Protein AF-A0A0L6UBN4-F1 (afdb_monomer)

Secondary structure (DSSP, 8-state):
-HHHHHHHHHHHHHHHHHHHHHHHHHHHHHHHHHHHHHHHHHHHHHH----S-HHHHHHHHHHHHHHH---HHHHHHHHHHHS-HHHHHHHHTT-

pLDDT: mean 89.57, std 9.19, range [53.97, 97.25]

Mean predicted aligned error: 8.68 Å

Nearest PDB structures (foldseek):
  7lga-assembly2_D  TM=9.626E-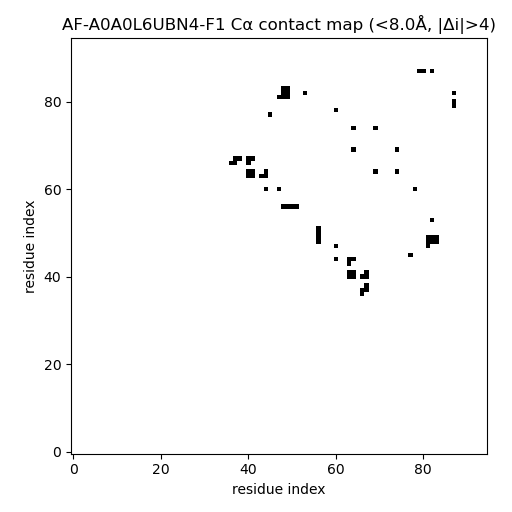01  e=5.496E-03  Homo sapiens
  6bht-assembly2_L  TM=7.874E-01  e=7.806E-01  Human immunodeficiency virus type 1 (NEW YORK-5 ISOLATE)
  2y3g-assembly2_B  TM=2.986E-01  e=2.268E+00  Cupriavidus metallidurans CH34

Structure (mmCIF, N/CA/C/O backbone):
data_AF-A0A0L6UBN4-F1
#
_entry.id   AF-A0A0L6UBN4-F1
#
loop_
_atom_site.group_PDB
_atom_site.id
_atom_site.type_symbol
_atom_site.label_atom_id
_atom_site.label_alt_id
_atom_site.label_comp_id
_atom_site.label_asym_id
_atom_site.label_entity_id
_atom_site.label_seq_id
_atom_site.pdbx_PDB_ins_code
_atom_site.Cartn_x
_atom_site.Cartn_y
_atom_site.Cartn_z
_atom_site.occupancy
_atom_site.B_iso_or_equiv
_atom_site.auth_seq_id
_atom_site.auth_comp_id
_atom_site.auth_asym_id
_atom_site.auth_atom_id
_atom_site.pdbx_PDB_model_num
ATOM 1 N N . MET A 1 1 ? 25.815 8.995 -51.233 1.00 70.81 1 MET A N 1
ATOM 2 C CA . MET A 1 1 ? 24.457 8.944 -50.640 1.00 70.81 1 MET A CA 1
ATOM 3 C C . MET A 1 1 ? 24.272 7.835 -49.598 1.00 70.81 1 MET A C 1
ATOM 5 O O . MET A 1 1 ? 23.879 8.168 -48.491 1.00 70.81 1 MET A O 1
ATOM 9 N N . MET A 1 2 ? 24.606 6.559 -49.861 1.00 80.62 2 MET A N 1
ATOM 10 C CA . MET A 1 2 ? 24.325 5.450 -48.915 1.00 80.62 2 MET A CA 1
ATOM 11 C C . MET A 1 2 ? 24.884 5.605 -47.483 1.00 80.62 2 MET A C 1
ATOM 13 O O . MET A 1 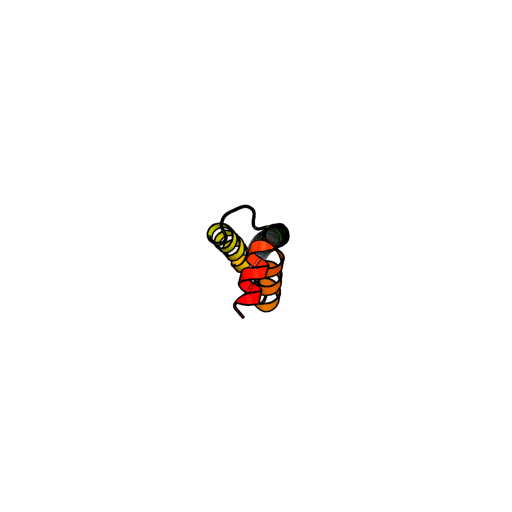2 ? 24.202 5.251 -46.526 1.00 80.62 2 MET A O 1
ATOM 17 N N . ARG A 1 3 ? 26.081 6.185 -47.299 1.00 81.25 3 ARG A N 1
ATOM 18 C CA . ARG A 1 3 ? 26.666 6.392 -45.953 1.00 81.25 3 ARG A CA 1
ATOM 19 C C . ARG A 1 3 ? 25.866 7.361 -45.070 1.00 81.25 3 ARG A C 1
ATOM 21 O O . ARG A 1 3 ? 25.889 7.222 -43.853 1.00 81.25 3 ARG A O 1
ATOM 28 N N . MET A 1 4 ? 25.164 8.326 -45.666 1.00 90.50 4 MET A N 1
ATOM 29 C CA . MET A 1 4 ? 24.376 9.318 -44.927 1.00 90.50 4 MET A CA 1
ATOM 30 C C . MET A 1 4 ? 23.110 8.680 -44.336 1.00 90.50 4 MET A C 1
ATOM 32 O O . MET A 1 4 ? 22.866 8.805 -43.141 1.00 90.50 4 MET A O 1
ATOM 36 N N . LEU A 1 5 ? 22.394 7.889 -45.143 1.00 87.62 5 LEU A N 1
ATOM 37 C CA . LEU A 1 5 ? 21.193 7.154 -44.724 1.00 87.62 5 LEU A CA 1
ATOM 38 C C . LEU A 1 5 ? 21.492 6.107 -43.640 1.00 87.62 5 LEU A C 1
ATOM 40 O O . LEU A 1 5 ? 20.698 5.909 -42.726 1.00 87.62 5 LEU A O 1
ATOM 44 N N . ALA A 1 6 ? 22.648 5.437 -43.715 1.00 89.44 6 ALA A N 1
ATOM 45 C CA . ALA A 1 6 ? 23.066 4.483 -42.687 1.00 89.44 6 ALA A CA 1
ATOM 46 C C . ALA A 1 6 ? 23.314 5.167 -41.330 1.00 89.44 6 ALA A C 1
ATOM 48 O O . ALA A 1 6 ? 22.898 4.652 -40.294 1.00 89.44 6 ALA A O 1
ATOM 49 N N . LYS A 1 7 ? 23.941 6.352 -41.337 1.00 88.81 7 LYS A N 1
ATOM 50 C CA . LYS A 1 7 ? 24.191 7.142 -40.125 1.00 88.81 7 LYS A CA 1
ATOM 51 C C . LYS A 1 7 ? 22.891 7.655 -39.501 1.00 88.81 7 LYS A C 1
ATOM 53 O O . LYS A 1 7 ? 22.736 7.583 -38.288 1.00 88.81 7 LYS A O 1
ATOM 58 N N . GLU A 1 8 ? 21.956 8.116 -40.325 1.00 92.25 8 GLU A N 1
ATOM 59 C CA . GLU A 1 8 ? 20.632 8.565 -39.883 1.00 92.25 8 GLU A CA 1
ATOM 60 C C . GLU A 1 8 ? 19.826 7.427 -39.238 1.00 92.25 8 GLU A C 1
ATOM 62 O O . GLU A 1 8 ? 19.295 7.581 -38.139 1.00 92.25 8 GLU A O 1
ATOM 67 N N . ARG A 1 9 ? 19.804 6.240 -39.862 1.00 91.50 9 ARG A N 1
ATOM 68 C CA . ARG A 1 9 ? 19.141 5.053 -39.295 1.00 91.50 9 ARG A CA 1
ATOM 69 C C . ARG A 1 9 ? 19.774 4.605 -37.978 1.00 91.50 9 ARG A C 1
ATOM 71 O O . ARG A 1 9 ? 19.045 4.278 -37.048 1.00 91.50 9 ARG A O 1
AT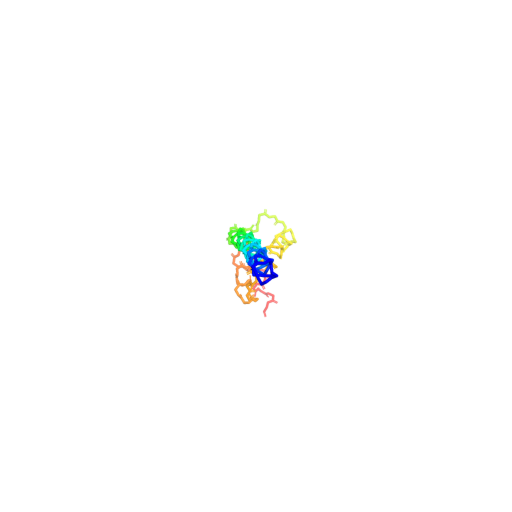OM 78 N N . ALA A 1 10 ? 21.104 4.626 -37.881 1.00 92.19 10 ALA A N 1
ATOM 79 C CA . ALA A 1 10 ? 21.810 4.285 -36.647 1.00 92.19 10 ALA A CA 1
ATOM 80 C C . ALA A 1 10 ? 21.496 5.275 -35.510 1.00 92.19 10 ALA A C 1
ATOM 82 O O . ALA A 1 10 ? 21.256 4.858 -34.381 1.00 92.19 10 ALA A O 1
ATOM 83 N N . GLN A 1 11 ? 21.431 6.578 -35.806 1.00 94.00 11 GLN A N 1
ATOM 84 C CA . GLN A 1 11 ? 21.046 7.602 -34.827 1.00 94.00 11 GLN A CA 1
ATOM 85 C C . GLN A 1 11 ? 19.594 7.455 -34.373 1.00 94.00 11 GLN A C 1
ATOM 87 O O . GLN A 1 11 ? 19.310 7.574 -33.180 1.00 94.00 11 GLN A O 1
ATOM 92 N N . LYS A 1 12 ? 18.680 7.163 -35.306 1.00 94.69 12 LYS A N 1
ATOM 93 C CA . LYS A 1 12 ? 17.276 6.907 -34.984 1.00 94.69 12 LYS A CA 1
ATOM 94 C C . LYS A 1 12 ? 17.137 5.695 -34.061 1.00 94.69 12 LYS A C 1
ATOM 96 O O . LYS A 1 12 ? 16.503 5.814 -33.019 1.00 94.69 12 LYS A O 1
ATOM 101 N N . LEU A 1 13 ? 17.803 4.584 -34.386 1.00 96.00 13 LEU A N 1
ATOM 102 C CA . LEU A 1 13 ? 17.785 3.375 -33.560 1.00 96.00 13 LEU A CA 1
ATOM 103 C C . LEU A 1 13 ? 18.345 3.634 -32.154 1.00 96.00 13 LEU A C 1
ATOM 105 O O . LEU A 1 13 ? 17.719 3.255 -31.171 1.00 96.00 13 LEU A O 1
ATOM 109 N N . ALA A 1 14 ? 19.472 4.345 -32.050 1.00 95.19 14 ALA A N 1
ATOM 110 C CA . ALA A 1 14 ? 20.065 4.698 -30.759 1.00 95.19 14 ALA A CA 1
ATOM 111 C C . ALA A 1 14 ? 19.146 5.605 -29.917 1.00 95.19 14 ALA A C 1
ATOM 113 O O . ALA A 1 14 ? 19.088 5.487 -28.694 1.00 95.19 14 ALA A O 1
ATOM 114 N N . THR A 1 15 ? 18.401 6.504 -30.566 1.00 95.69 15 THR A N 1
ATOM 115 C CA . THR A 1 15 ? 17.440 7.387 -29.889 1.00 95.69 15 THR A CA 1
ATOM 116 C C . THR A 1 15 ? 16.213 6.611 -29.408 1.00 95.69 15 THR A C 1
ATOM 118 O O . THR A 1 15 ? 15.763 6.814 -28.281 1.00 95.69 15 THR A O 1
ATOM 121 N N . GLU A 1 16 ? 15.694 5.692 -30.226 1.00 96.44 16 GLU A N 1
ATOM 122 C CA . GLU A 1 16 ? 14.586 4.805 -29.856 1.00 96.44 16 GLU A CA 1
ATOM 123 C C . GLU A 1 16 ? 14.970 3.865 -28.707 1.00 96.44 16 GLU A C 1
ATOM 125 O O . GLU A 1 16 ? 14.190 3.685 -27.772 1.00 96.44 16 GLU A O 1
ATOM 130 N N . GLU A 1 17 ? 16.182 3.308 -28.727 1.00 96.31 17 GLU A N 1
ATOM 131 C CA . GLU A 1 17 ? 16.695 2.467 -27.645 1.00 96.31 17 GLU A CA 1
ATOM 132 C C . GLU A 1 17 ? 16.806 3.249 -26.333 1.00 96.31 17 GLU A C 1
ATOM 134 O O . GLU A 1 17 ? 16.310 2.798 -25.300 1.00 96.31 17 GLU A O 1
ATOM 139 N N . LYS A 1 18 ? 17.364 4.464 -26.375 1.00 95.94 18 LYS A N 1
ATOM 140 C CA . LYS A 1 18 ? 17.438 5.342 -25.201 1.00 95.94 18 LYS A CA 1
ATOM 141 C C . LYS A 1 18 ? 16.049 5.657 -24.634 1.00 95.94 18 LYS A C 1
ATOM 143 O O . LYS A 1 18 ? 15.875 5.693 -23.413 1.00 95.94 18 LYS A O 1
ATOM 148 N N . LEU A 1 19 ? 15.055 5.880 -25.496 1.00 97.25 19 LEU A N 1
ATOM 149 C CA . LEU A 1 19 ? 13.680 6.137 -25.068 1.00 97.25 19 LEU A CA 1
ATOM 150 C C . LEU A 1 19 ? 13.067 4.903 -24.392 1.00 97.25 19 LEU A C 1
ATOM 152 O O . LEU A 1 19 ? 12.484 5.031 -23.318 1.00 97.25 19 LEU A O 1
ATOM 156 N N . ARG A 1 20 ? 13.275 3.707 -24.957 1.00 96.44 20 ARG A N 1
ATOM 157 C CA . ARG A 1 20 ? 12.846 2.439 -24.339 1.00 96.44 20 ARG A CA 1
ATOM 158 C C . ARG A 1 20 ? 13.498 2.208 -22.978 1.00 96.44 20 ARG A C 1
ATOM 160 O O . ARG A 1 20 ? 12.808 1.832 -22.039 1.00 96.44 20 ARG A O 1
ATOM 167 N N . GLN A 1 21 ? 14.799 2.469 -22.855 1.00 95.94 21 GLN A N 1
ATOM 168 C CA . GLN A 1 21 ? 15.516 2.358 -21.581 1.00 95.94 21 GLN A CA 1
ATOM 169 C C . GLN A 1 21 ? 14.971 3.344 -20.540 1.00 95.94 21 GLN A C 1
ATOM 171 O O . GLN A 1 21 ? 14.747 2.969 -19.394 1.00 95.94 21 GLN A O 1
ATOM 176 N N . THR A 1 22 ? 14.708 4.592 -20.942 1.00 95.31 22 THR A N 1
ATOM 177 C CA . THR A 1 22 ? 14.148 5.612 -20.040 1.00 95.31 22 THR A CA 1
ATOM 178 C C . THR A 1 22 ? 12.749 5.221 -19.564 1.00 95.31 22 THR A C 1
ATOM 180 O O . THR A 1 22 ? 12.466 5.332 -18.375 1.00 95.31 22 THR A O 1
ATOM 183 N N . GLN A 1 23 ? 11.896 4.711 -20.458 1.00 97.00 23 GLN A N 1
ATOM 184 C CA . GLN A 1 23 ? 10.564 4.231 -20.087 1.00 97.00 23 GLN A CA 1
ATOM 185 C C . GLN A 1 23 ? 10.644 3.064 -19.096 1.00 97.00 23 GLN A C 1
ATOM 187 O O . GLN A 1 23 ? 10.007 3.112 -18.051 1.00 97.00 23 GLN A O 1
ATOM 192 N N . ALA A 1 24 ? 11.498 2.072 -19.368 1.00 95.56 24 ALA A N 1
ATOM 193 C CA . ALA A 1 24 ? 11.683 0.930 -18.477 1.00 95.56 24 ALA A CA 1
ATOM 194 C C . ALA A 1 24 ? 12.152 1.347 -17.070 1.00 95.56 24 ALA A C 1
ATOM 196 O O . ALA A 1 24 ? 11.709 0.774 -16.076 1.00 95.56 24 ALA A O 1
ATOM 197 N N . LEU A 1 25 ? 13.017 2.364 -16.969 1.00 96.44 25 LEU A N 1
ATOM 198 C CA . LEU A 1 25 ? 13.450 2.913 -15.681 1.00 96.44 25 LEU A CA 1
ATOM 199 C C . LEU A 1 25 ? 12.311 3.614 -14.928 1.00 96.44 25 LEU A C 1
ATOM 201 O O . LEU A 1 25 ? 12.210 3.462 -13.712 1.00 96.44 25 LEU A O 1
ATOM 205 N N . LEU A 1 26 ? 11.456 4.364 -15.628 1.00 95.44 26 LEU A N 1
ATOM 206 C CA . LEU A 1 26 ? 10.297 5.024 -15.019 1.00 95.44 26 LEU A CA 1
ATOM 207 C C . LEU A 1 26 ? 9.262 4.008 -14.525 1.00 95.44 26 LEU A C 1
ATOM 209 O O . LEU A 1 26 ? 8.778 4.136 -13.401 1.00 95.44 26 LEU A O 1
ATOM 213 N N . ASP A 1 27 ? 8.980 2.977 -15.321 1.00 94.31 27 ASP A N 1
ATOM 214 C CA . ASP A 1 27 ? 8.048 1.907 -14.954 1.00 94.31 27 ASP A CA 1
ATOM 215 C C . ASP A 1 27 ? 8.553 1.145 -13.717 1.00 94.31 27 ASP A C 1
ATOM 217 O O . ASP A 1 27 ? 7.799 0.914 -12.768 1.00 94.31 27 ASP A O 1
ATOM 221 N N . ALA A 1 28 ? 9.853 0.827 -13.679 1.00 92.75 28 ALA A N 1
ATOM 222 C CA . ALA A 1 28 ? 10.483 0.187 -12.528 1.00 92.75 28 ALA A CA 1
ATOM 223 C C . ALA A 1 28 ? 10.428 1.069 -11.268 1.00 92.75 28 ALA A C 1
ATOM 225 O O . ALA A 1 28 ? 10.118 0.578 -10.181 1.00 92.75 28 ALA A O 1
ATOM 226 N N . ALA A 1 29 ? 10.687 2.373 -11.400 1.00 93.00 29 ALA A N 1
ATOM 227 C CA . ALA A 1 29 ? 10.614 3.312 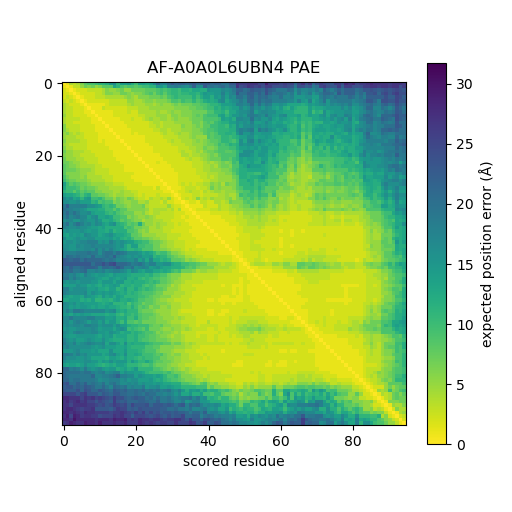-10.282 1.00 93.00 29 ALA A CA 1
ATOM 228 C C . ALA A 1 29 ? 9.182 3.457 -9.736 1.00 93.00 29 ALA A C 1
ATOM 230 O O . ALA A 1 29 ? 8.992 3.477 -8.518 1.00 93.00 29 ALA A O 1
ATOM 231 N N . SER A 1 30 ? 8.178 3.513 -10.619 1.00 90.19 30 SER A N 1
ATOM 232 C CA . SER A 1 30 ? 6.765 3.546 -10.222 1.00 90.19 30 SER A CA 1
ATOM 233 C C . SER A 1 30 ? 6.382 2.274 -9.470 1.00 90.19 30 SER A C 1
ATOM 235 O O . SER A 1 30 ? 5.873 2.355 -8.355 1.00 90.19 30 SER A O 1
ATOM 237 N N . SER A 1 31 ? 6.713 1.105 -10.028 1.00 91.06 31 SER A N 1
ATOM 238 C CA . SER A 1 31 ? 6.423 -0.189 -9.406 1.00 91.06 31 SER A CA 1
ATOM 239 C C . SER A 1 31 ? 7.070 -0.329 -8.025 1.00 91.06 31 SER A C 1
ATOM 241 O O . SER A 1 31 ? 6.415 -0.778 -7.086 1.00 91.06 31 SER A O 1
ATOM 243 N N . PHE A 1 32 ? 8.320 0.120 -7.859 1.00 89.25 32 PHE A N 1
ATOM 244 C CA . PHE A 1 32 ? 8.984 0.133 -6.554 1.00 89.25 32 PHE A CA 1
ATOM 245 C C . PHE A 1 32 ? 8.255 1.029 -5.542 1.00 89.25 32 PHE A C 1
ATOM 247 O O . PHE A 1 32 ? 8.097 0.653 -4.380 1.00 89.25 32 PHE A O 1
ATOM 254 N N . SER A 1 33 ? 7.788 2.205 -5.971 1.00 85.69 33 SER A N 1
ATOM 255 C CA . SER A 1 33 ? 7.033 3.117 -5.106 1.00 85.69 33 SER A CA 1
ATOM 256 C C . SER A 1 33 ? 5.698 2.514 -4.665 1.00 85.69 33 SER A C 1
ATOM 258 O O . SER A 1 33 ? 5.361 2.580 -3.480 1.00 85.69 33 SER A O 1
ATOM 260 N N . ASP A 1 34 ? 4.974 1.880 -5.587 1.00 86.38 34 ASP A N 1
ATOM 261 C CA . ASP A 1 34 ? 3.697 1.226 -5.301 1.00 86.38 34 ASP A CA 1
ATOM 262 C C . ASP A 1 34 ? 3.876 0.034 -4.355 1.00 86.38 34 ASP A C 1
ATOM 264 O O . ASP A 1 34 ? 3.170 -0.060 -3.350 1.00 86.38 34 ASP A O 1
ATOM 268 N N . GLN A 1 35 ? 4.884 -0.811 -4.592 1.00 88.56 35 GLN A N 1
ATOM 269 C CA . GLN A 1 35 ? 5.213 -1.915 -3.689 1.00 88.56 35 GLN A CA 1
ATOM 270 C C . GLN A 1 35 ? 5.583 -1.407 -2.294 1.00 88.56 35 GLN A C 1
ATOM 272 O O . GLN A 1 35 ? 5.147 -1.959 -1.285 1.00 88.56 35 GLN A O 1
ATOM 277 N N . ASN A 1 36 ? 6.364 -0.329 -2.211 1.00 90.69 36 ASN A N 1
ATOM 278 C CA . ASN A 1 36 ? 6.733 0.251 -0.927 1.00 90.69 36 ASN A CA 1
ATOM 279 C C . ASN A 1 36 ? 5.504 0.799 -0.180 1.00 90.69 36 ASN A C 1
ATOM 281 O O . ASN A 1 36 ? 5.380 0.595 1.025 1.00 90.69 36 ASN A O 1
ATOM 285 N N . ARG A 1 37 ? 4.557 1.434 -0.886 1.00 89.94 37 ARG A N 1
ATOM 286 C CA . ARG A 1 37 ? 3.279 1.877 -0.300 1.00 89.94 37 ARG A CA 1
ATOM 287 C C . ARG A 1 37 ? 2.444 0.708 0.216 1.00 89.94 37 ARG A C 1
ATOM 289 O O . ARG A 1 37 ? 1.901 0.812 1.313 1.00 89.94 37 ARG A O 1
ATOM 296 N N . GLN A 1 38 ? 2.368 -0.389 -0.538 1.00 93.06 38 GLN A N 1
ATOM 297 C CA . GLN A 1 38 ? 1.680 -1.610 -0.111 1.00 93.06 38 GLN A CA 1
ATOM 298 C C . GLN A 1 38 ? 2.312 -2.189 1.156 1.00 93.06 38 GLN A C 1
ATOM 300 O O . GLN A 1 38 ? 1.604 -2.411 2.135 1.00 93.06 38 GLN A O 1
ATOM 305 N N . ASN A 1 39 ? 3.640 -2.322 1.184 1.00 93.00 39 ASN A N 1
ATOM 306 C CA . ASN A 1 39 ? 4.370 -2.825 2.348 1.00 93.00 39 ASN A CA 1
ATOM 307 C C . ASN A 1 39 ? 4.140 -1.941 3.586 1.00 93.00 39 ASN A C 1
ATOM 309 O O . ASN A 1 39 ? 3.890 -2.446 4.679 1.00 93.00 39 ASN A O 1
ATOM 313 N N . CYS A 1 40 ? 4.187 -0.613 3.430 1.00 93.31 40 CYS A N 1
ATOM 314 C CA . CYS A 1 40 ? 3.897 0.311 4.526 1.00 93.31 40 CYS A CA 1
ATOM 315 C C . CYS A 1 40 ? 2.455 0.169 5.033 1.00 93.31 40 CYS A C 1
ATOM 317 O O . CYS A 1 40 ? 2.235 0.162 6.243 1.00 93.31 40 CYS A O 1
ATOM 319 N N . ALA A 1 41 ? 1.479 0.052 4.128 1.00 93.69 41 ALA A N 1
ATOM 320 C CA . ALA A 1 41 ? 0.081 -0.132 4.500 1.00 93.69 41 ALA A CA 1
ATOM 321 C C . ALA A 1 41 ? -0.154 -1.474 5.208 1.00 93.69 41 ALA A C 1
ATOM 323 O O . ALA A 1 41 ? -0.918 -1.520 6.167 1.00 93.69 41 ALA A O 1
ATOM 324 N N . GLU A 1 42 ? 0.534 -2.537 4.793 1.00 94.94 42 GLU A N 1
ATOM 325 C CA . GLU A 1 42 ? 0.476 -3.849 5.439 1.00 94.94 42 GLU A CA 1
ATOM 326 C C . GLU A 1 42 ? 1.009 -3.793 6.872 1.00 94.94 42 GLU A C 1
ATOM 328 O O . GLU A 1 42 ? 0.328 -4.228 7.802 1.00 94.94 42 GLU A O 1
ATOM 333 N N . VAL A 1 43 ? 2.187 -3.196 7.073 1.00 94.31 43 VAL A N 1
ATOM 334 C CA . VAL A 1 43 ? 2.770 -3.021 8.411 1.00 94.31 43 VAL A CA 1
ATOM 335 C C . VAL A 1 43 ? 1.843 -2.190 9.302 1.00 94.31 43 VAL A C 1
ATOM 337 O O . VAL A 1 43 ? 1.582 -2.574 10.445 1.00 94.31 43 VAL A O 1
ATOM 340 N N . ALA A 1 44 ? 1.297 -1.086 8.778 1.00 93.88 44 ALA A N 1
ATOM 341 C CA . ALA A 1 44 ? 0.346 -0.252 9.507 1.00 93.88 44 ALA A CA 1
ATOM 342 C C . ALA A 1 44 ? -0.900 -1.054 9.919 1.00 93.88 44 ALA A C 1
ATOM 344 O O 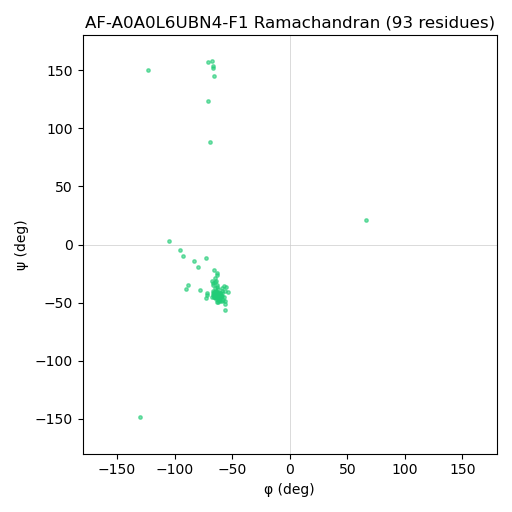. ALA A 1 44 ? -1.253 -1.066 11.099 1.00 93.88 44 ALA A O 1
ATOM 345 N N . LEU A 1 45 ? -1.502 -1.800 8.985 1.00 94.75 45 LEU A N 1
ATOM 346 C CA . LEU A 1 45 ? -2.690 -2.622 9.221 1.00 94.75 45 LEU A CA 1
ATOM 347 C C . LEU A 1 45 ? -2.450 -3.695 10.296 1.00 94.75 45 LEU A C 1
ATOM 349 O O . LEU A 1 45 ? -3.274 -3.869 11.192 1.00 94.75 45 LEU A O 1
ATOM 353 N N . GLN A 1 46 ? -1.313 -4.394 10.242 1.00 94.06 46 GLN A N 1
ATOM 354 C CA . GLN A 1 46 ? -0.968 -5.440 11.212 1.00 94.06 46 GLN A CA 1
ATOM 355 C C . GLN A 1 46 ? -0.731 -4.886 12.623 1.00 94.06 46 GLN A C 1
ATOM 357 O O . GLN A 1 46 ? -1.028 -5.574 13.607 1.00 94.06 46 GLN A O 1
ATOM 362 N N . SER A 1 47 ? -0.203 -3.661 12.715 1.00 93.44 47 SER A N 1
ATOM 363 C CA . SER A 1 47 ? 0.078 -2.968 13.977 1.00 93.44 47 SER A CA 1
ATOM 364 C C . SER A 1 47 ? -1.135 -2.255 14.585 1.00 93.44 47 SER A C 1
ATOM 366 O O . SER A 1 47 ? -1.098 -1.876 15.756 1.00 93.44 47 SER A O 1
ATOM 368 N N . LEU A 1 48 ? -2.210 -2.071 13.811 1.00 93.94 48 LEU A N 1
ATOM 369 C CA . LEU A 1 48 ? -3.373 -1.303 14.234 1.00 93.94 48 LEU A CA 1
ATOM 370 C C . LEU A 1 48 ? -4.173 -2.060 15.306 1.00 93.94 48 LEU A C 1
ATOM 372 O O . LEU A 1 48 ? -4.665 -3.163 15.074 1.00 93.94 48 LEU A O 1
ATOM 376 N N . CYS A 1 49 ? -4.369 -1.419 16.456 1.00 93.06 49 CYS A N 1
ATOM 377 C CA . CYS A 1 49 ? -5.229 -1.881 17.547 1.00 93.06 49 CYS A CA 1
ATOM 378 C C . CYS A 1 49 ? -6.279 -0.809 17.862 1.00 93.06 49 CYS A C 1
ATOM 380 O O . CYS A 1 49 ? -6.012 0.388 17.730 1.00 93.06 49 CYS A O 1
ATOM 382 N N . GLN A 1 50 ? -7.464 -1.209 18.327 1.00 91.88 50 GLN A N 1
ATOM 383 C CA . GLN A 1 50 ? -8.520 -0.258 18.682 1.00 91.88 50 GLN A CA 1
ATOM 384 C C . GLN A 1 50 ? -8.162 0.554 19.948 1.00 91.88 50 GLN A C 1
ATOM 386 O O . GLN A 1 50 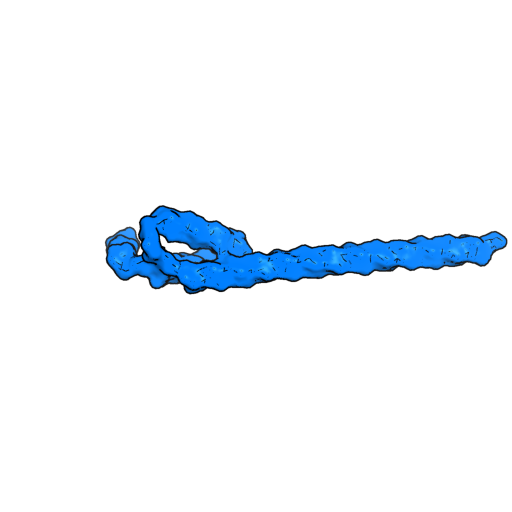? -8.536 0.200 21.066 1.00 91.88 50 GLN A O 1
ATOM 391 N N . ASN A 1 51 ? -7.475 1.688 19.783 1.00 85.81 51 ASN A N 1
ATOM 392 C CA . ASN A 1 51 ? -7.106 2.581 20.892 1.00 85.81 51 ASN A CA 1
ATOM 393 C C . ASN A 1 51 ? -8.126 3.717 21.148 1.00 85.81 51 ASN A C 1
ATOM 395 O O . ASN A 1 51 ? -8.055 4.396 22.168 1.00 85.81 51 ASN A O 1
ATOM 399 N N . GLY A 1 52 ? -9.098 3.906 20.246 1.00 88.00 52 GLY A N 1
ATOM 400 C CA . GLY A 1 52 ? -10.129 4.949 20.311 1.00 88.00 52 GLY A CA 1
ATOM 401 C C . GLY A 1 52 ? -11.550 4.416 20.103 1.00 88.00 52 GLY A C 1
ATOM 402 O O . GLY A 1 52 ? -11.874 3.280 20.461 1.00 88.00 52 GLY A O 1
ATOM 403 N N . THR A 1 53 ? -12.421 5.241 19.516 1.00 93.12 53 THR A N 1
ATOM 404 C CA . THR A 1 53 ? -13.775 4.805 19.145 1.00 93.12 53 THR A CA 1
ATOM 405 C C . THR A 1 53 ? -13.716 3.750 18.038 1.00 93.12 53 THR A C 1
ATOM 407 O O . THR A 1 53 ? -12.809 3.755 17.202 1.00 93.12 53 THR A O 1
ATOM 410 N N . VAL A 1 54 ? -14.714 2.862 17.993 1.00 92.00 54 VAL A N 1
ATOM 411 C CA . VAL A 1 54 ? -14.841 1.860 16.918 1.00 92.00 54 VAL A CA 1
ATOM 412 C C . VAL A 1 54 ? -14.910 2.535 15.545 1.00 92.00 54 VAL A C 1
ATOM 414 O O . VAL A 1 54 ? -14.331 2.034 14.586 1.00 92.00 54 VAL A O 1
ATOM 417 N N . SER A 1 55 ? -15.546 3.709 15.448 1.00 93.56 55 SER A N 1
ATOM 418 C CA . SER A 1 55 ? -15.622 4.471 14.196 1.00 93.56 55 SER A CA 1
ATOM 419 C C . SER A 1 55 ? -14.248 4.940 13.715 1.00 93.56 55 SER A C 1
ATOM 421 O O . SER A 1 55 ? -13.934 4.766 12.540 1.00 93.56 55 SER A O 1
ATOM 423 N N . ALA A 1 56 ? -13.427 5.513 14.602 1.00 94.31 56 ALA A N 1
ATOM 424 C CA . ALA A 1 56 ? -12.090 5.985 14.239 1.00 94.31 56 ALA A CA 1
ATOM 425 C C . ALA A 1 56 ? -11.191 4.816 13.813 1.00 94.31 56 ALA A C 1
ATOM 427 O O . ALA A 1 56 ? -10.557 4.871 12.762 1.00 94.31 56 ALA A O 1
ATOM 428 N N . TYR A 1 57 ? -11.231 3.719 14.575 1.00 94.50 57 TYR A N 1
ATOM 429 C CA . TYR A 1 57 ? -10.518 2.486 14.243 1.00 94.50 57 TYR A CA 1
ATOM 430 C C . TYR A 1 57 ? -10.932 1.928 12.873 1.00 94.50 57 TYR A C 1
ATOM 432 O O . TYR A 1 57 ? -10.081 1.635 12.038 1.00 94.50 57 TYR A O 1
ATOM 440 N N . THR A 1 58 ? -12.238 1.839 12.607 1.00 94.50 58 THR A N 1
ATOM 441 C CA . THR A 1 58 ? -12.771 1.357 11.322 1.00 94.50 58 THR A CA 1
ATOM 442 C C . THR A 1 58 ? -12.323 2.221 10.153 1.00 94.50 58 THR A C 1
ATOM 444 O O . THR A 1 58 ? -11.977 1.701 9.094 1.00 94.50 58 THR A O 1
ATOM 447 N N . GLN A 1 59 ? -12.318 3.540 10.329 1.00 94.75 59 GLN A N 1
ATOM 448 C CA . GLN A 1 59 ? -11.897 4.458 9.281 1.00 94.75 59 GLN A CA 1
ATOM 449 C C . GLN A 1 59 ? -10.410 4.285 8.944 1.00 94.75 59 GLN A C 1
ATOM 451 O O . GLN A 1 59 ? -10.059 4.206 7.765 1.00 94.75 59 GLN A O 1
ATOM 456 N N . GLU A 1 60 ? -9.553 4.180 9.959 1.00 94.88 60 GLU A N 1
ATOM 457 C CA . GLU A 1 60 ? -8.114 3.986 9.773 1.00 94.88 60 GLU A CA 1
ATOM 458 C C . GLU A 1 60 ? -7.799 2.613 9.167 1.00 94.88 60 GLU A C 1
ATOM 460 O O . GLU A 1 60 ? -7.088 2.534 8.162 1.00 94.88 60 GLU A O 1
ATOM 465 N N . PHE A 1 61 ? -8.435 1.549 9.668 1.00 95.25 61 PHE A N 1
ATOM 466 C CA . PHE A 1 61 ? -8.316 0.199 9.114 1.00 95.25 61 PHE A CA 1
ATOM 467 C C . PHE A 1 61 ? -8.691 0.165 7.625 1.00 95.25 61 PHE A C 1
ATOM 469 O O . PHE A 1 61 ? -7.923 -0.322 6.796 1.00 95.25 61 PHE A O 1
ATOM 476 N N . ASN A 1 62 ? -9.835 0.752 7.258 1.00 94.06 62 ASN A N 1
ATOM 477 C CA . ASN A 1 62 ? -10.308 0.786 5.873 1.00 94.06 62 ASN A CA 1
ATOM 478 C C . ASN A 1 62 ? -9.379 1.577 4.940 1.00 94.06 62 ASN A C 1
ATOM 480 O O . ASN A 1 62 ? -9.286 1.253 3.754 1.00 94.06 62 ASN A O 1
ATOM 484 N N . SER A 1 63 ? -8.695 2.607 5.448 1.00 92.31 63 SER A N 1
ATOM 485 C CA . SER A 1 63 ? -7.744 3.387 4.650 1.00 92.31 63 SER A CA 1
ATOM 486 C C . SER A 1 63 ? -6.536 2.545 4.218 1.00 92.31 63 SER A C 1
ATOM 488 O O . SER A 1 63 ? -6.137 2.578 3.051 1.00 92.31 63 SER A O 1
ATOM 490 N N . HIS A 1 64 ? -6.022 1.710 5.123 1.00 94.31 64 HIS A N 1
ATOM 491 C CA . HIS A 1 64 ? -4.903 0.813 4.850 1.00 94.31 64 HIS A CA 1
ATOM 492 C C . HIS A 1 64 ? -5.339 -0.428 4.062 1.00 94.31 64 HIS A C 1
ATOM 494 O O . HIS A 1 64 ? -4.656 -0.813 3.113 1.00 94.31 64 HIS A O 1
ATOM 500 N N . ALA A 1 65 ? -6.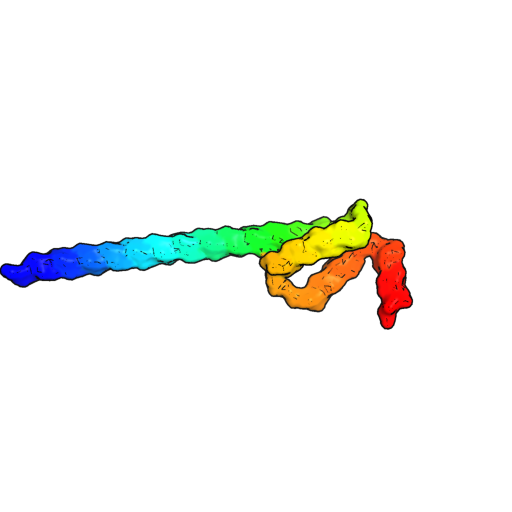516 -0.990 4.361 1.00 94.38 65 ALA A N 1
ATOM 501 C CA . ALA A 1 65 ? -7.072 -2.156 3.670 1.00 94.38 65 ALA A CA 1
ATOM 502 C C . ALA A 1 65 ? -7.203 -1.940 2.148 1.00 94.38 65 ALA A C 1
ATOM 504 O O . ALA A 1 65 ? -6.860 -2.818 1.358 1.00 94.38 65 ALA A O 1
ATOM 505 N N . ARG A 1 66 ? -7.613 -0.735 1.721 1.00 91.56 66 ARG A N 1
ATOM 506 C CA . ARG A 1 66 ? -7.710 -0.369 0.293 1.00 91.56 66 ARG A CA 1
ATOM 507 C C . ARG A 1 66 ? -6.369 -0.372 -0.437 1.00 91.56 66 ARG A C 1
ATOM 509 O O . ARG A 1 66 ? -6.350 -0.503 -1.655 1.00 91.56 66 ARG A O 1
ATOM 516 N N . THR A 1 67 ? -5.270 -0.193 0.291 1.00 92.31 67 THR A N 1
ATOM 517 C CA . THR A 1 67 ? -3.930 -0.086 -0.296 1.00 92.31 67 THR A CA 1
ATOM 518 C C . THR A 1 67 ? -3.268 -1.455 -0.442 1.00 92.31 67 THR A C 1
ATOM 520 O O . THR A 1 67 ? -2.559 -1.672 -1.417 1.00 92.31 67 THR A O 1
ATOM 523 N N . VAL A 1 68 ? -3.513 -2.389 0.485 1.00 91.81 68 VAL A N 1
ATOM 524 C CA . VAL A 1 68 ? -2.833 -3.702 0.518 1.00 91.81 68 VAL A CA 1
ATOM 525 C C . VAL A 1 68 ? -3.397 -4.733 -0.463 1.00 91.81 68 VAL A C 1
ATOM 527 O O . VAL A 1 68 ? -2.723 -5.711 -0.769 1.00 91.81 68 VAL A O 1
ATOM 530 N N . GLY A 1 69 ? -4.626 -4.544 -0.959 1.00 88.19 69 GLY A N 1
ATOM 531 C CA . GLY A 1 69 ? -5.235 -5.439 -1.955 1.00 88.19 69 GLY A CA 1
ATOM 532 C C . GLY A 1 69 ? -5.519 -6.864 -1.458 1.00 88.19 69 GLY A C 1
ATOM 533 O O . GLY A 1 69 ? -5.619 -7.787 -2.263 1.00 88.19 69 GLY A O 1
ATOM 534 N N . TRP A 1 70 ? -5.618 -7.065 -0.142 1.00 92.94 70 TRP A N 1
ATOM 535 C CA . TRP A 1 70 ? -5.947 -8.359 0.460 1.00 92.94 70 TRP A CA 1
ATOM 536 C C . TRP A 1 70 ? -7.412 -8.745 0.222 1.00 92.94 70 TRP A C 1
ATOM 538 O O . TRP A 1 70 ? -8.268 -7.886 0.023 1.00 92.94 70 TRP A O 1
ATOM 548 N N . ALA A 1 71 ? -7.706 -10.047 0.282 1.00 94.56 71 ALA A N 1
ATOM 549 C CA . ALA A 1 71 ? -9.081 -10.545 0.254 1.00 94.56 71 ALA A CA 1
ATOM 550 C C . ALA A 1 71 ? -9.857 -10.155 1.529 1.00 94.56 71 ALA A C 1
ATOM 552 O O . ALA A 1 71 ? -9.264 -9.943 2.588 1.00 94.56 71 ALA A O 1
ATOM 553 N N . ASP A 1 72 ? -11.189 -10.142 1.456 1.00 92.62 72 ASP A N 1
ATOM 554 C CA . ASP A 1 72 ? -12.039 -9.737 2.586 1.00 92.62 72 ASP A CA 1
ATOM 555 C C . ASP A 1 72 ? -11.887 -10.652 3.809 1.00 92.62 72 ASP A C 1
ATOM 557 O O . ASP A 1 72 ? -11.849 -10.168 4.938 1.00 92.62 72 ASP A O 1
ATOM 561 N N . THR A 1 73 ? -11.735 -11.966 3.610 1.00 94.94 73 THR A N 1
ATOM 562 C CA . THR A 1 73 ? -11.615 -12.940 4.710 1.00 94.94 73 THR A CA 1
ATOM 563 C C . THR A 1 73 ? -10.469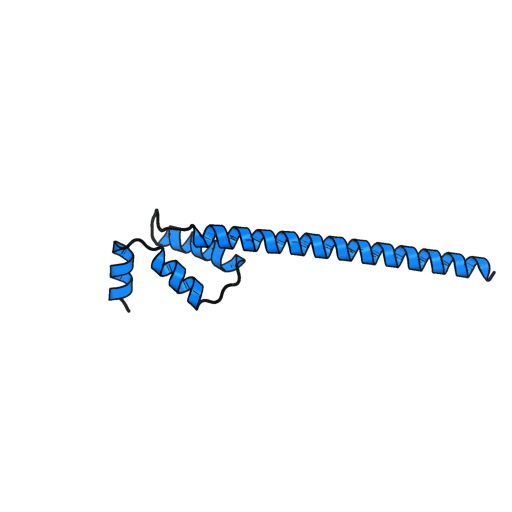 -12.617 5.685 1.00 94.94 73 THR A C 1
ATOM 565 O O . THR A 1 73 ? -10.746 -12.455 6.875 1.00 94.94 73 THR A O 1
ATOM 568 N N . PRO A 1 74 ? -9.195 -12.476 5.253 1.00 94.69 74 PRO A N 1
ATOM 569 C CA . PRO A 1 74 ? -8.111 -12.115 6.170 1.00 94.69 74 PRO A CA 1
ATOM 570 C C . PRO A 1 74 ? -8.272 -10.711 6.770 1.00 94.69 74 PRO A C 1
ATOM 572 O O . PRO A 1 74 ? -7.899 -10.503 7.926 1.00 94.69 74 PRO A O 1
ATOM 575 N N . LEU A 1 75 ? -8.860 -9.761 6.032 1.00 95.19 75 LEU A N 1
ATOM 576 C CA . LEU A 1 75 ? -9.143 -8.420 6.550 1.00 95.19 75 LEU A CA 1
ATOM 577 C C . LEU A 1 75 ? -10.171 -8.462 7.687 1.00 95.19 75 LEU A C 1
ATOM 579 O O . LEU A 1 75 ? -9.950 -7.848 8.728 1.00 95.19 75 LEU A O 1
ATOM 583 N N . MET A 1 76 ? -11.255 -9.223 7.533 1.00 93.69 76 MET A N 1
ATOM 584 C CA . MET A 1 76 ? -12.276 -9.397 8.568 1.00 93.69 76 MET A CA 1
ATOM 585 C C . MET A 1 76 ? -11.705 -10.043 9.830 1.00 93.69 76 MET A C 1
ATOM 587 O O . MET A 1 76 ? -11.949 -9.545 10.929 1.00 93.69 76 MET A O 1
ATOM 591 N N . SER A 1 77 ? -10.920 -11.116 9.689 1.00 94.00 77 SER A N 1
ATOM 592 C CA . SER A 1 77 ? -10.293 -11.775 10.839 1.00 94.00 77 SER A CA 1
ATOM 593 C C . SER A 1 77 ? -9.337 -10.840 11.580 1.00 94.00 77 SER A C 1
ATOM 595 O O . SER A 1 77 ? -9.370 -10.782 12.810 1.00 94.00 77 SER A O 1
ATOM 597 N N . LEU A 1 78 ? -8.522 -10.067 10.853 1.00 94.56 78 LEU A N 1
ATOM 598 C CA . LEU A 1 78 ? -7.609 -9.100 11.461 1.00 94.56 78 LEU A CA 1
ATOM 599 C C . LEU A 1 78 ? -8.370 -7.968 12.162 1.00 94.56 78 LEU A C 1
ATOM 601 O O . LEU A 1 78 ? -8.044 -7.633 13.299 1.00 94.56 78 LEU A O 1
ATOM 605 N N . TYR A 1 79 ? -9.399 -7.417 11.513 1.00 93.75 79 TYR A N 1
ATOM 606 C CA . TYR A 1 79 ? -10.253 -6.373 12.076 1.00 93.75 79 TYR A CA 1
ATOM 607 C C . TYR A 1 79 ? -10.869 -6.822 13.405 1.00 93.75 79 TYR A C 1
ATOM 609 O O . TYR A 1 79 ? -10.721 -6.149 14.421 1.00 93.75 79 TYR A O 1
ATOM 617 N N . GLN A 1 80 ? -11.497 -8.001 13.424 1.00 90.88 80 GLN A N 1
ATOM 618 C CA . GLN A 1 80 ? -12.125 -8.542 14.628 1.00 90.88 80 GLN A CA 1
ATOM 619 C C . GLN A 1 80 ? -11.104 -8.787 15.736 1.00 90.88 80 GLN A C 1
ATOM 621 O O . GLN A 1 80 ? -11.308 -8.339 16.861 1.00 90.88 80 GLN A O 1
ATOM 626 N N . HIS A 1 81 ? -9.980 -9.436 15.423 1.00 92.00 81 HIS A N 1
ATOM 627 C CA . HIS A 1 81 ? -8.960 -9.786 16.411 1.00 92.00 81 HIS A CA 1
ATOM 628 C C . HIS A 1 81 ? -8.301 -8.563 17.074 1.00 92.00 81 HIS A C 1
ATOM 630 O O . HIS A 1 81 ? -7.817 -8.652 18.199 1.00 92.00 81 HIS A O 1
ATOM 636 N N . ARG A 1 82 ? -8.283 -7.414 16.392 1.00 92.12 82 ARG A N 1
ATOM 637 C CA . ARG A 1 82 ? -7.658 -6.170 16.866 1.00 92.12 82 ARG A CA 1
ATOM 638 C C . ARG A 1 82 ? -8.626 -5.199 17.558 1.00 92.12 82 ARG A C 1
ATOM 640 O O . ARG A 1 82 ? -8.179 -4.171 18.082 1.00 92.12 82 ARG A O 1
ATOM 647 N N . LEU A 1 83 ? -9.925 -5.509 17.581 1.00 91.06 83 LEU A N 1
ATOM 648 C CA . LEU A 1 83 ? -10.898 -4.825 18.437 1.00 91.06 83 LEU A CA 1
ATOM 649 C C . LEU A 1 83 ? -10.613 -5.114 19.916 1.00 91.06 83 LEU A C 1
ATOM 651 O O . LEU A 1 83 ? -10.058 -6.151 20.269 1.00 91.06 83 LEU A O 1
ATOM 655 N N . LYS A 1 84 ? -11.017 -4.201 20.802 1.00 88.00 84 LYS A N 1
ATOM 656 C CA . LYS A 1 84 ? -10.951 -4.454 22.247 1.00 88.00 84 LYS A CA 1
ATOM 657 C C . LYS A 1 84 ? -11.901 -5.587 22.633 1.0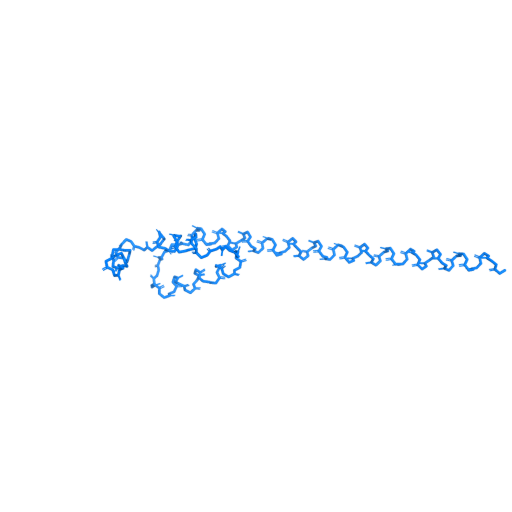0 88.00 84 LYS A C 1
ATOM 659 O O . LYS A 1 84 ? -13.004 -5.663 22.102 1.00 88.00 84 LYS A O 1
ATOM 664 N N . GLU A 1 85 ? -11.517 -6.403 23.613 1.00 81.00 85 GLU A N 1
ATOM 665 C CA . GLU A 1 85 ? -12.291 -7.571 24.072 1.00 81.00 85 GLU A CA 1
ATOM 666 C C . GLU A 1 85 ? -13.742 -7.230 24.442 1.00 81.00 85 GLU A C 1
ATOM 668 O O . GLU A 1 85 ? -14.669 -7.940 24.065 1.00 81.00 85 GLU A O 1
ATOM 673 N N . ASN A 1 86 ? -13.972 -6.093 25.105 1.00 77.31 86 ASN A N 1
ATOM 674 C CA . ASN A 1 86 ? -15.320 -5.651 25.471 1.00 77.31 86 ASN A CA 1
ATOM 675 C C . ASN A 1 86 ? -16.204 -5.300 24.259 1.00 77.31 86 ASN A C 1
ATOM 677 O O . ASN A 1 86 ? -17.425 -5.310 24.372 1.00 77.31 86 ASN A O 1
ATOM 681 N N . VAL A 1 87 ? -15.598 -4.985 23.111 1.00 78.00 87 VAL A N 1
ATOM 682 C CA . VAL A 1 87 ? -16.289 -4.787 21.830 1.00 78.00 87 VAL A CA 1
ATOM 683 C C . VAL A 1 87 ? -16.379 -6.104 21.060 1.00 78.00 87 VAL A C 1
ATOM 685 O O . VAL A 1 87 ? -17.413 -6.374 20.459 1.00 78.00 87 VAL A O 1
ATOM 688 N N . GLN A 1 88 ? -15.341 -6.944 21.105 1.00 72.69 88 GLN A N 1
ATOM 689 C CA . GLN A 1 88 ? -15.358 -8.279 20.500 1.00 72.69 88 GLN A CA 1
ATOM 690 C C . GLN A 1 88 ? -16.504 -9.131 21.046 1.00 72.69 88 GLN A C 1
ATOM 692 O O . GLN A 1 88 ? -17.219 -9.739 20.257 1.00 72.69 88 GLN A O 1
ATOM 697 N N . LEU A 1 89 ? -16.716 -9.128 22.366 1.00 72.31 89 LEU A N 1
ATOM 698 C CA . LEU A 1 89 ? -17.816 -9.856 23.003 1.00 72.31 89 LEU A CA 1
ATOM 699 C C . LEU A 1 89 ? -19.177 -9.386 22.474 1.00 72.31 89 LEU A C 1
ATOM 701 O O . LEU A 1 89 ? -19.992 -10.212 22.087 1.00 72.31 89 LEU A O 1
ATOM 705 N N . ALA A 1 90 ? -19.379 -8.073 22.337 1.00 69.56 90 ALA A N 1
ATOM 706 C CA . ALA A 1 90 ? -20.618 -7.524 21.790 1.00 69.56 90 ALA A CA 1
ATOM 707 C C . ALA A 1 90 ? -20.826 -7.863 20.302 1.00 69.56 90 ALA A C 1
ATOM 709 O O . ALA A 1 90 ? -21.956 -8.067 19.877 1.00 69.56 90 ALA A O 1
ATOM 710 N N . VAL A 1 91 ? -19.757 -7.924 19.497 1.00 61.22 91 VAL A N 1
ATOM 711 C CA . VAL A 1 91 ? -19.844 -8.297 18.074 1.00 61.22 91 VAL A CA 1
ATOM 712 C C . VAL A 1 91 ? -20.133 -9.787 17.909 1.00 61.22 91 VAL A C 1
ATOM 714 O O . VAL A 1 91 ? -20.974 -10.129 17.090 1.00 61.22 91 VAL A O 1
ATOM 717 N N . VAL A 1 92 ? -19.479 -10.664 18.680 1.00 64.38 92 VAL A N 1
ATOM 718 C CA . VAL A 1 92 ? -19.710 -12.121 18.633 1.00 64.38 92 VAL A CA 1
ATOM 719 C C . VAL A 1 92 ? -21.102 -12.489 19.153 1.00 64.38 92 VAL A C 1
ATOM 721 O O . VAL A 1 92 ? -21.700 -13.429 18.649 1.00 64.38 92 VAL A O 1
ATOM 724 N N . GLU A 1 93 ? -21.651 -11.734 20.106 1.00 59.47 93 GLU A N 1
ATOM 725 C CA . GLU A 1 93 ? -23.030 -11.916 20.585 1.00 59.47 93 GLU A CA 1
ATOM 726 C C . GLU A 1 93 ? -24.107 -11.450 19.582 1.00 59.47 93 GLU A C 1
ATOM 728 O O . GLU A 1 93 ? -25.287 -11.738 19.777 1.00 59.47 93 GLU A O 1
ATOM 733 N N . LEU A 1 94 ? -23.724 -10.733 18.519 1.00 56.72 94 LEU A N 1
ATOM 734 C CA . LEU A 1 94 ? -24.629 -10.135 17.526 1.00 56.72 94 LEU A CA 1
ATOM 735 C C . LEU A 1 94 ? -24.673 -10.875 16.174 1.00 56.72 94 LEU A C 1
ATOM 737 O O . LEU A 1 94 ? -25.371 -10.412 15.267 1.00 56.72 94 LEU A O 1
ATOM 741 N N . ILE A 1 95 ? -23.957 -11.995 16.031 1.00 53.97 95 ILE A N 1
ATOM 742 C CA . ILE A 1 95 ? -23.923 -12.860 14.831 1.00 53.97 95 ILE A CA 1
ATOM 743 C C . ILE A 1 95 ? -24.525 -14.225 15.150 1.00 53.97 95 ILE A C 1
ATOM 745 O O . ILE A 1 95 ? -25.249 -14.750 14.275 1.00 53.97 95 ILE A O 1
#

Radius of gyration: 25.55 Å; Cα contacts (8 Å, |Δi|>4): 36; chains: 1; bounding box: 51×22×76 Å

Organism: NCBI:txid27349

Foldseek 3Di:
DVVVVVVVVVVVVVVVVVVVVVVVVVVVVVVVVLVVLLVVLVVCLQPQACPDDLVVSVVSNVVSCVSNPDDPVVSVVSSLVRYDPVVNVVVVVVD

Sequence (95 aa):
MMRMLAKERAQKLATEEKLRQTQALLDAASSFSDQNRQNCAEVALQSLCQNGTVSAYTQEFNSHARTVGWADTPLMSLYQHRLKENVQLAVVELI

Solvent-accessible surface area (backbone atoms only — not comparable to full-atom values): 5346 Å² total; per-residue (Å²): 114,71,72,58,58,54,52,52,53,53,51,51,50,54,51,51,49,50,50,52,53,51,51,54,52,50,54,51,53,50,51,52,52,53,52,50,51,25,53,52,25,45,54,50,53,75,68,53,59,51,85,67,54,70,67,60,41,51,54,54,49,53,60,27,51,72,57,49,72,68,61,66,68,67,50,52,54,52,54,53,71,30,39,47,67,84,54,41,54,57,53,66,74,71,112